Protein AF-A0A959AXG5-F1 (afdb_monomer_lite)

Structure (mmCIF, N/CA/C/O backbone):
data_AF-A0A959AXG5-F1
#
_entry.id   AF-A0A959AXG5-F1
#
loop_
_atom_site.group_PDB
_atom_site.id
_atom_site.type_symbol
_atom_site.label_atom_id
_atom_site.label_alt_id
_atom_site.label_comp_id
_atom_site.label_asym_id
_atom_site.label_entity_id
_atom_site.label_seq_id
_atom_site.pdbx_PDB_ins_code
_atom_site.Cartn_x
_atom_site.Cartn_y
_atom_site.Cartn_z
_atom_site.occupancy
_atom_site.B_iso_or_equiv
_atom_site.auth_seq_id
_atom_site.auth_comp_id
_atom_site.auth_asym_id
_atom_site.auth_atom_id
_atom_site.pdbx_PDB_model_num
ATOM 1 N N . MET A 1 1 ? -4.076 14.600 12.125 1.00 64.44 1 MET A N 1
ATOM 2 C CA . MET A 1 1 ? -2.975 13.887 11.450 1.00 64.44 1 MET A CA 1
ATOM 3 C C . MET A 1 1 ? -2.788 12.580 12.184 1.00 64.44 1 MET A C 1
ATOM 5 O O . MET A 1 1 ? -2.420 12.612 13.351 1.00 64.44 1 MET 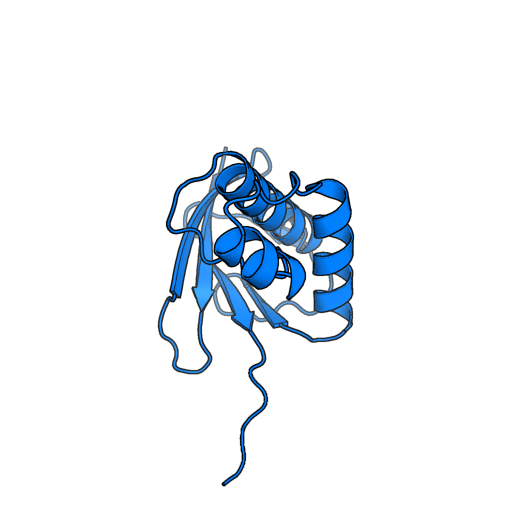A O 1
ATOM 9 N N . GLN A 1 2 ? -3.151 11.475 11.541 1.00 70.88 2 GLN A N 1
ATOM 10 C CA . GLN A 1 2 ? -2.972 10.124 12.061 1.00 70.88 2 GLN A CA 1
ATOM 11 C C . GLN A 1 2 ? -1.804 9.489 11.311 1.00 70.88 2 GLN A C 1
ATOM 13 O O . GLN A 1 2 ? -1.735 9.584 10.084 1.00 70.88 2 GLN A O 1
ATOM 18 N N . THR A 1 3 ? -0.898 8.841 12.032 1.00 77.62 3 THR A N 1
ATOM 19 C CA . THR A 1 3 ? 0.162 8.039 11.420 1.00 77.62 3 THR A CA 1
ATOM 20 C C . THR A 1 3 ? -0.322 6.601 11.344 1.00 77.62 3 THR A C 1
ATOM 22 O O . THR A 1 3 ? -0.729 6.039 12.354 1.00 77.62 3 THR A O 1
ATOM 25 N N . LEU A 1 4 ? -0.285 6.009 10.155 1.00 80.75 4 LEU A N 1
ATOM 26 C CA . LEU A 1 4 ? -0.549 4.585 9.945 1.00 80.75 4 LEU A CA 1
ATOM 27 C C . LEU A 1 4 ? 0.739 3.881 9.554 1.00 80.75 4 LEU A C 1
ATOM 29 O O . LEU A 1 4 ? 1.547 4.390 8.769 1.00 80.75 4 LEU A O 1
ATOM 33 N N . ILE A 1 5 ? 0.876 2.665 10.069 1.00 84.94 5 ILE A N 1
ATOM 34 C CA . ILE A 1 5 ? 1.967 1.773 9.714 1.00 84.94 5 ILE A CA 1
ATOM 35 C C . ILE A 1 5 ? 1.469 0.853 8.609 1.00 84.94 5 ILE A C 1
ATOM 37 O O . ILE A 1 5 ? 0.589 0.018 8.818 1.00 84.94 5 ILE A O 1
ATOM 41 N N . ILE A 1 6 ? 2.064 0.999 7.432 1.00 85.75 6 ILE A N 1
ATOM 42 C CA . ILE A 1 6 ? 1.886 0.076 6.323 1.00 85.75 6 ILE A CA 1
ATOM 43 C C . ILE A 1 6 ? 3.053 -0.899 6.306 1.00 85.75 6 ILE A C 1
ATOM 45 O O . ILE A 1 6 ? 4.209 -0.491 6.220 1.00 85.75 6 ILE A O 1
ATOM 49 N N . GLN A 1 7 ? 2.758 -2.189 6.352 1.00 86.12 7 GLN A N 1
ATOM 50 C CA . GLN A 1 7 ? 3.746 -3.250 6.274 1.00 86.12 7 GLN A CA 1
ATOM 51 C C . GLN A 1 7 ? 3.439 -4.203 5.123 1.00 86.12 7 GLN A C 1
ATOM 53 O O . GLN A 1 7 ? 2.289 -4.536 4.851 1.00 86.12 7 GLN A O 1
ATOM 58 N N . ASP A 1 8 ? 4.488 -4.654 4.453 1.00 82.81 8 ASP A N 1
ATOM 59 C CA . ASP A 1 8 ? 4.398 -5.669 3.415 1.00 82.81 8 ASP A CA 1
ATOM 60 C C . ASP A 1 8 ? 4.790 -7.005 4.046 1.00 82.81 8 ASP A C 1
ATOM 62 O O . ASP A 1 8 ? 5.905 -7.163 4.551 1.00 82.81 8 ASP A O 1
ATOM 66 N N . GLU A 1 9 ? 3.878 -7.969 4.031 1.00 81.00 9 GLU A N 1
ATOM 67 C CA . GLU A 1 9 ? 4.058 -9.275 4.653 1.00 81.00 9 GLU A CA 1
ATOM 68 C C . GLU A 1 9 ? 4.181 -10.379 3.602 1.00 81.00 9 GLU A C 1
ATOM 70 O O . GLU A 1 9 ? 3.505 -10.418 2.569 1.00 81.00 9 GLU A O 1
ATOM 75 N N . SER A 1 10 ? 5.075 -11.322 3.882 1.00 75.81 10 SER A N 1
ATOM 76 C CA . SER A 1 10 ? 5.119 -12.593 3.163 1.00 75.81 10 SER A CA 1
ATOM 77 C C . SER A 1 10 ? 4.123 -13.590 3.757 1.00 75.81 10 SER A C 1
ATOM 79 O O . SER A 1 10 ? 3.790 -13.521 4.936 1.00 75.81 10 SER A O 1
ATOM 81 N N . PHE A 1 11 ? 3.740 -14.605 2.978 1.00 72.38 11 PHE A N 1
ATOM 82 C CA . PHE A 1 11 ? 2.935 -15.734 3.471 1.00 72.38 11 PHE A CA 1
ATOM 83 C C . PHE A 1 11 ? 3.548 -16.463 4.680 1.00 72.38 11 PHE A C 1
ATOM 85 O O . PHE A 1 11 ? 2.827 -17.099 5.440 1.00 72.38 11 PHE A O 1
ATOM 92 N N . ALA A 1 12 ? 4.868 -16.373 4.869 1.00 72.38 12 ALA A N 1
ATOM 93 C CA . ALA A 1 12 ? 5.567 -16.937 6.022 1.00 72.38 12 ALA A CA 1
ATOM 94 C C . ALA A 1 12 ? 5.487 -16.047 7.283 1.00 72.38 12 ALA A C 1
ATOM 96 O O . ALA A 1 12 ? 6.158 -16.337 8.271 1.00 72.38 12 ALA A O 1
ATOM 97 N N . GLY A 1 13 ? 4.730 -14.942 7.247 1.00 69.25 13 GLY A N 1
ATOM 98 C CA . GLY A 1 13 ? 4.586 -13.992 8.356 1.00 69.25 13 GLY A CA 1
ATOM 99 C C . GLY A 1 13 ? 5.808 -13.096 8.579 1.00 69.25 13 GLY A C 1
ATOM 100 O O . GLY A 1 13 ? 5.904 -12.415 9.594 1.00 69.25 13 GLY A O 1
ATOM 101 N N . SER A 1 14 ? 6.777 -13.100 7.658 1.00 75.62 14 SER A N 1
ATOM 102 C CA . SER A 1 14 ? 7.928 -12.195 7.736 1.00 75.62 14 SER A CA 1
ATOM 103 C C . SER A 1 14 ? 7.570 -10.837 7.137 1.00 75.62 14 SER A C 1
ATOM 105 O O . SER A 1 14 ? 7.142 -10.787 5.978 1.00 75.62 14 SER A O 1
ATOM 107 N N . ILE A 1 15 ? 7.799 -9.766 7.902 1.00 79.12 15 ILE A N 1
ATOM 108 C CA . ILE A 1 15 ? 7.678 -8.375 7.448 1.00 79.12 15 ILE A CA 1
ATOM 109 C C . ILE A 1 15 ? 8.830 -8.088 6.483 1.00 79.12 15 ILE A C 1
ATOM 111 O O . ILE A 1 15 ? 10.005 -8.133 6.851 1.00 79.12 15 ILE A O 1
ATOM 115 N N . LEU A 1 16 ? 8.491 -7.832 5.225 1.00 73.75 16 LEU A N 1
ATOM 116 C CA . LEU A 1 16 ? 9.438 -7.541 4.153 1.00 73.75 16 LEU A CA 1
ATOM 117 C C . LEU A 1 16 ? 9.821 -6.064 4.130 1.00 73.75 16 LEU A C 1
ATOM 119 O O . LEU A 1 16 ? 10.965 -5.727 3.823 1.00 73.75 16 LEU A O 1
ATOM 123 N N . GLN A 1 17 ? 8.856 -5.197 4.421 1.00 75.56 17 GLN A N 1
ATOM 124 C CA . GLN A 1 17 ? 9.024 -3.755 4.395 1.00 75.56 17 GLN A CA 1
ATOM 125 C C . GLN A 1 17 ? 8.005 -3.095 5.322 1.00 75.56 17 GLN A C 1
ATOM 127 O O . GLN A 1 17 ? 6.901 -3.600 5.487 1.00 75.56 17 GLN A O 1
ATOM 132 N N . GLN A 1 18 ? 8.379 -1.953 5.895 1.00 81.62 18 GLN A N 1
ATOM 133 C CA . GLN A 1 18 ? 7.490 -1.104 6.677 1.00 81.62 18 GLN A CA 1
ATOM 134 C C . GLN A 1 18 ? 7.608 0.346 6.195 1.00 81.62 18 GLN A C 1
ATOM 136 O O . GLN A 1 18 ? 8.693 0.815 5.832 1.00 81.62 18 GLN A O 1
ATOM 141 N N . LEU A 1 19 ? 6.476 1.039 6.137 1.00 79.31 19 LEU A N 1
ATOM 142 C CA . LEU A 1 19 ? 6.337 2.434 5.761 1.00 79.31 19 LEU A CA 1
ATOM 143 C C . LEU A 1 19 ? 5.380 3.106 6.735 1.00 79.31 19 LEU A C 1
ATOM 145 O O . LEU A 1 19 ? 4.331 2.564 7.059 1.00 79.31 19 LEU A O 1
ATOM 149 N N . GLU A 1 20 ? 5.728 4.311 7.144 1.00 82.50 20 GLU A N 1
ATOM 150 C CA . GLU A 1 20 ? 4.839 5.176 7.905 1.00 82.50 20 GLU A CA 1
ATOM 151 C C . GLU A 1 20 ? 4.236 6.184 6.930 1.00 82.50 20 GLU A C 1
ATOM 153 O O . GLU A 1 20 ? 4.964 6.807 6.150 1.00 82.50 20 GLU A O 1
ATOM 158 N N . ILE A 1 21 ? 2.908 6.282 6.920 1.00 78.31 21 ILE A N 1
ATOM 159 C CA . ILE A 1 21 ? 2.175 7.254 6.111 1.00 78.31 21 ILE A CA 1
ATOM 160 C C . ILE A 1 21 ? 1.370 8.141 7.052 1.00 78.31 21 ILE A C 1
ATOM 162 O O . ILE A 1 21 ? 0.706 7.659 7.967 1.00 78.31 21 ILE A O 1
ATOM 166 N N . GLU A 1 22 ? 1.431 9.444 6.820 1.00 77.19 22 GLU A N 1
ATOM 167 C CA . GLU A 1 22 ? 0.594 10.412 7.515 1.00 77.19 22 GLU A CA 1
ATOM 168 C C . GLU A 1 22 ? -0.691 10.614 6.715 1.00 77.19 22 GLU A C 1
ATOM 170 O O . GLU A 1 22 ? -0.655 10.940 5.527 1.00 77.19 22 GLU A O 1
ATOM 175 N N . VAL A 1 23 ? -1.833 10.406 7.363 1.00 72.12 23 VAL A N 1
ATOM 176 C CA . VAL A 1 23 ? -3.153 10.649 6.781 1.00 72.12 23 VAL A CA 1
ATOM 177 C C . VAL A 1 23 ? -3.833 11.767 7.561 1.00 72.12 23 VAL A C 1
ATOM 179 O O . VAL A 1 23 ? -3.848 11.802 8.795 1.00 72.12 23 VAL A O 1
ATOM 182 N N . GLU A 1 24 ? -4.383 12.736 6.834 1.00 71.62 24 GLU A N 1
ATOM 183 C CA . GLU A 1 24 ? -5.020 13.910 7.438 1.00 71.62 24 GLU A CA 1
ATOM 184 C C . GLU A 1 24 ? -6.404 13.595 8.022 1.00 71.62 24 GLU A C 1
ATOM 186 O O . GLU A 1 24 ? -6.860 14.290 8.930 1.00 71.62 24 GLU A O 1
ATOM 191 N N . SER A 1 25 ? -7.035 12.520 7.547 1.00 74.19 25 SER A N 1
ATOM 192 C CA . SER A 1 25 ? -8.382 12.091 7.928 1.00 74.19 25 SER A CA 1
ATOM 193 C C . SER A 1 25 ? -8.371 10.968 8.969 1.00 74.19 25 SER A C 1
ATOM 195 O O . SER A 1 25 ? -7.523 10.081 8.943 1.00 74.19 25 SER A O 1
ATOM 197 N N . GLU A 1 26 ? -9.359 10.973 9.867 1.00 80.19 26 GLU A N 1
ATOM 198 C CA . GLU A 1 26 ? -9.596 9.894 10.845 1.00 80.19 26 GLU A CA 1
ATOM 199 C C . GLU A 1 26 ? -10.274 8.666 10.220 1.00 80.19 26 GLU A C 1
ATOM 201 O O . GLU A 1 26 ? -10.377 7.615 10.847 1.00 80.19 26 GLU A O 1
ATOM 206 N N . ARG A 1 27 ? -10.763 8.797 8.986 1.00 83.62 27 ARG A N 1
ATOM 207 C CA . ARG A 1 27 ? -11.343 7.717 8.192 1.00 83.62 27 ARG A CA 1
ATOM 208 C C . ARG A 1 27 ? -10.625 7.645 6.863 1.00 83.62 27 ARG A C 1
ATOM 210 O O . ARG A 1 27 ? -10.340 8.681 6.265 1.00 83.62 27 ARG A O 1
ATOM 217 N N . ALA A 1 28 ? -10.365 6.430 6.414 1.00 87.12 28 ALA A N 1
ATOM 218 C CA . ALA A 1 28 ? -9.861 6.177 5.079 1.00 87.12 28 ALA A CA 1
ATOM 219 C C . ALA A 1 28 ? -10.556 4.953 4.498 1.00 87.12 28 ALA A C 1
ATOM 221 O O . ALA A 1 28 ? -11.012 4.068 5.229 1.00 87.12 28 ALA A O 1
ATOM 222 N N . THR A 1 29 ? -10.633 4.921 3.173 1.00 91.94 29 THR A N 1
ATOM 223 C CA . THR A 1 29 ? -11.038 3.727 2.440 1.00 91.94 29 THR A CA 1
ATOM 224 C C . THR A 1 29 ? -9.826 2.863 2.118 1.00 91.94 29 THR A C 1
ATOM 226 O O . THR A 1 29 ? -8.676 3.318 2.109 1.00 91.94 29 THR A O 1
ATOM 229 N N . VAL A 1 30 ? -10.073 1.599 1.777 1.00 91.12 30 VAL A N 1
ATOM 230 C CA . VAL A 1 30 ? -9.023 0.709 1.261 1.00 91.12 30 VAL A CA 1
ATOM 231 C C . VAL A 1 30 ? -8.395 1.294 -0.008 1.00 91.12 30 VAL A C 1
ATOM 233 O O . VAL A 1 30 ? -7.179 1.211 -0.191 1.00 91.12 30 VAL A O 1
ATOM 236 N N . ARG A 1 31 ? -9.196 1.953 -0.858 1.00 92.00 31 ARG A N 1
ATOM 237 C CA . ARG A 1 31 ? -8.710 2.689 -2.034 1.00 92.00 31 ARG A CA 1
ATOM 238 C C . ARG A 1 31 ? -7.697 3.769 -1.655 1.00 92.00 31 ARG A C 1
ATOM 240 O O . ARG A 1 31 ? -6.655 3.855 -2.307 1.00 92.00 31 ARG A O 1
ATOM 247 N N . ASP A 1 32 ? -7.975 4.555 -0.618 1.00 89.69 32 ASP A N 1
ATOM 248 C CA . ASP A 1 32 ? -7.088 5.637 -0.176 1.00 89.69 32 ASP A CA 1
ATOM 249 C C . ASP A 1 32 ? -5.757 5.089 0.331 1.00 89.69 32 ASP A C 1
ATOM 251 O O . ASP A 1 32 ? -4.700 5.583 -0.059 1.00 89.69 32 ASP A O 1
ATOM 255 N N . ILE A 1 33 ? -5.788 4.013 1.126 1.00 88.88 33 ILE A N 1
ATOM 256 C CA . ILE A 1 33 ? -4.566 3.349 1.593 1.00 88.88 33 ILE A CA 1
ATOM 257 C C . ILE A 1 33 ? -3.748 2.822 0.415 1.00 88.88 33 ILE A C 1
ATOM 259 O O . ILE A 1 33 ? -2.545 3.080 0.350 1.00 88.88 33 ILE A O 1
ATOM 263 N N . ILE A 1 34 ? -4.364 2.059 -0.498 1.00 89.69 34 ILE A N 1
ATOM 264 C CA . ILE A 1 34 ? -3.654 1.481 -1.649 1.00 89.69 34 ILE A CA 1
ATOM 265 C C . ILE A 1 34 ? -3.006 2.603 -2.461 1.00 89.69 34 ILE A C 1
ATOM 267 O O . ILE A 1 34 ? -1.826 2.523 -2.802 1.00 89.69 34 ILE A O 1
ATOM 271 N N . THR A 1 35 ? -3.752 3.677 -2.715 1.00 89.81 35 THR A N 1
ATOM 272 C CA . THR A 1 35 ? -3.262 4.837 -3.462 1.00 89.81 35 THR A CA 1
ATOM 273 C C . THR A 1 35 ? -2.095 5.499 -2.732 1.00 89.81 35 THR A C 1
ATOM 275 O O . THR A 1 35 ? -1.019 5.637 -3.311 1.00 89.81 35 THR A O 1
ATOM 278 N N . ALA A 1 36 ? -2.238 5.819 -1.444 1.00 87.44 36 ALA A N 1
ATOM 279 C CA . ALA A 1 36 ? -1.171 6.422 -0.648 1.00 87.44 36 ALA A CA 1
ATOM 280 C C . ALA A 1 36 ? 0.096 5.549 -0.623 1.00 87.44 36 ALA A C 1
ATOM 282 O O . ALA A 1 36 ? 1.213 6.051 -0.784 1.00 87.44 36 ALA A O 1
ATOM 283 N N . ARG A 1 37 ? -0.064 4.224 -0.505 1.00 86.62 37 ARG A N 1
ATOM 284 C CA . ARG A 1 37 ? 1.048 3.267 -0.534 1.00 86.62 37 ARG A CA 1
ATOM 285 C C . ARG A 1 37 ? 1.774 3.254 -1.878 1.00 86.62 37 ARG A C 1
ATOM 287 O O . ARG A 1 37 ? 3.008 3.193 -1.887 1.00 86.62 37 ARG A O 1
ATOM 294 N N . VAL A 1 38 ? 1.038 3.310 -2.987 1.00 87.69 38 VAL A N 1
ATOM 295 C CA . VAL A 1 38 ? 1.607 3.365 -4.342 1.00 87.69 38 VAL A CA 1
ATOM 296 C C . VAL A 1 38 ? 2.337 4.682 -4.576 1.00 87.69 38 VAL A C 1
ATOM 298 O O . VAL A 1 38 ? 3.466 4.667 -5.056 1.00 87.69 38 VAL A O 1
ATOM 301 N N . TYR A 1 39 ? 1.753 5.813 -4.181 1.00 86.56 39 TYR A N 1
ATOM 302 C CA . TYR A 1 39 ? 2.407 7.118 -4.298 1.00 86.56 39 TYR A CA 1
ATOM 303 C C . TYR A 1 39 ? 3.703 7.175 -3.487 1.00 86.56 39 TYR A C 1
ATOM 305 O O . TYR A 1 39 ? 4.726 7.636 -3.993 1.00 86.56 39 TYR A O 1
ATOM 313 N N . ALA A 1 40 ? 3.698 6.643 -2.260 1.00 83.88 40 ALA A N 1
ATOM 314 C CA . ALA A 1 40 ? 4.907 6.529 -1.451 1.00 83.88 40 ALA A CA 1
ATOM 315 C C . ALA A 1 40 ? 5.966 5.635 -2.120 1.00 83.88 40 ALA A C 1
ATOM 317 O O . ALA A 1 40 ? 7.159 5.933 -2.058 1.00 83.88 40 ALA A O 1
ATOM 318 N N . GLU A 1 41 ? 5.553 4.554 -2.786 1.00 80.50 41 GLU A N 1
ATOM 319 C CA . GLU A 1 41 ? 6.471 3.683 -3.520 1.00 80.50 41 GLU A CA 1
ATOM 320 C C . GLU A 1 41 ? 7.089 4.368 -4.731 1.00 80.50 41 GLU A C 1
ATOM 322 O O . GLU A 1 41 ? 8.308 4.365 -4.885 1.00 80.50 41 GLU A O 1
ATOM 327 N N . VAL A 1 42 ? 6.248 4.971 -5.569 1.00 83.56 42 VAL A N 1
ATOM 328 C CA . VAL A 1 42 ? 6.656 5.649 -6.801 1.00 83.56 42 VAL A CA 1
ATOM 329 C C . VAL A 1 42 ? 7.520 6.851 -6.477 1.00 83.56 42 VAL A C 1
ATOM 331 O O . VAL A 1 42 ? 8.551 7.045 -7.113 1.00 83.56 42 VAL A O 1
ATOM 334 N N . GLY A 1 43 ? 7.186 7.588 -5.419 1.00 81.38 43 GLY A N 1
ATOM 335 C CA . GLY A 1 43 ? 8.036 8.643 -4.886 1.00 81.38 43 GLY A CA 1
ATOM 336 C C . GLY A 1 43 ? 9.424 8.126 -4.508 1.00 81.38 43 GLY A C 1
ATOM 337 O O . GLY A 1 43 ? 10.419 8.710 -4.932 1.00 81.38 43 GLY A O 1
ATOM 338 N N . LYS A 1 44 ? 9.516 7.020 -3.756 1.00 77.19 44 LYS A N 1
ATOM 339 C CA . LYS A 1 44 ? 10.809 6.427 -3.365 1.00 77.19 44 LYS A CA 1
ATOM 340 C C . LYS A 1 44 ? 11.586 5.863 -4.564 1.00 77.19 44 LYS A C 1
ATOM 342 O O . LYS A 1 44 ? 12.810 5.993 -4.607 1.00 77.19 44 LYS A O 1
ATOM 347 N N . TYR A 1 45 ? 10.889 5.273 -5.533 1.00 75.31 45 TYR A N 1
ATOM 348 C CA . TYR A 1 45 ? 11.471 4.725 -6.758 1.00 75.31 45 TYR A CA 1
ATOM 349 C C . TYR A 1 45 ? 12.012 5.829 -7.681 1.00 75.31 45 TYR A C 1
ATOM 351 O O . TYR A 1 45 ? 13.185 5.793 -8.050 1.00 75.31 45 TYR A O 1
ATOM 359 N N . ASN A 1 46 ? 11.214 6.860 -7.984 1.00 77.00 46 ASN A N 1
ATOM 360 C CA . ASN A 1 46 ? 11.630 7.986 -8.830 1.00 77.00 46 ASN A CA 1
ATOM 361 C C . ASN A 1 46 ? 12.769 8.794 -8.180 1.00 77.00 46 ASN A C 1
ATOM 363 O O . ASN A 1 46 ? 13.659 9.282 -8.876 1.00 77.00 46 ASN A O 1
ATOM 367 N N . GLN A 1 47 ? 12.811 8.866 -6.842 1.00 74.12 47 GLN A N 1
ATOM 368 C CA . GLN A 1 47 ? 13.928 9.452 -6.085 1.00 74.12 47 GLN A CA 1
ATOM 369 C C . GLN A 1 47 ? 15.205 8.588 -6.085 1.00 74.12 47 GLN A C 1
ATOM 371 O O . GLN A 1 47 ? 16.216 9.002 -5.518 1.00 74.12 47 GLN A O 1
ATOM 376 N N . LYS A 1 48 ? 15.198 7.416 -6.739 1.00 65.62 48 LYS A N 1
ATOM 377 C CA . LYS A 1 48 ? 16.343 6.497 -6.882 1.00 65.62 48 LYS A CA 1
ATOM 378 C C . LYS A 1 48 ? 16.981 6.112 -5.552 1.00 65.62 48 LYS A C 1
ATOM 380 O O . LYS A 1 48 ? 18.201 5.982 -5.447 1.00 65.62 48 LYS A O 1
ATOM 385 N N . VAL A 1 49 ? 16.161 5.914 -4.524 1.00 57.34 49 VAL A N 1
ATOM 386 C CA . VAL A 1 49 ? 16.645 5.313 -3.284 1.00 57.34 49 VAL A CA 1
ATOM 387 C C . VAL A 1 49 ? 16.946 3.844 -3.600 1.00 57.34 49 VAL A C 1
ATOM 389 O O . VAL A 1 49 ? 16.035 3.032 -3.730 1.00 57.34 49 VAL A O 1
ATOM 392 N N . ASP A 1 50 ? 18.236 3.539 -3.769 1.00 46.66 50 ASP A N 1
ATOM 393 C CA . ASP A 1 50 ? 18.897 2.357 -4.373 1.00 46.66 50 ASP A CA 1
ATOM 394 C C . ASP A 1 50 ? 18.464 0.956 -3.859 1.00 46.66 50 ASP A C 1
ATOM 396 O O . ASP A 1 50 ? 19.032 -0.066 -4.230 1.00 46.66 50 ASP A O 1
ATOM 400 N N . LYS A 1 51 ? 17.460 0.865 -2.978 1.00 49.59 51 LYS A N 1
ATOM 401 C CA . LYS A 1 51 ? 17.017 -0.377 -2.322 1.00 49.59 51 LYS A CA 1
ATOM 402 C C . LYS A 1 51 ? 15.502 -0.526 -2.172 1.00 49.59 51 LYS A C 1
ATOM 404 O O . LYS A 1 51 ? 15.054 -1.331 -1.354 1.00 49.59 51 LYS A O 1
ATOM 409 N N . VAL A 1 52 ? 14.688 0.225 -2.913 1.00 48.19 52 VAL A N 1
ATOM 410 C CA . VAL A 1 52 ? 13.232 0.032 -2.850 1.00 48.19 52 VAL A CA 1
ATOM 411 C C . VAL A 1 52 ? 12.888 -1.258 -3.585 1.00 48.19 52 VAL A C 1
ATOM 413 O O . VAL A 1 52 ? 13.040 -1.360 -4.800 1.00 48.19 52 VAL A O 1
ATOM 416 N N . ARG A 1 53 ? 12.429 -2.268 -2.841 1.00 52.97 53 ARG A N 1
ATOM 417 C CA . ARG A 1 53 ? 11.751 -3.427 -3.423 1.00 52.97 53 ARG A CA 1
ATOM 418 C C . ARG A 1 53 ? 10.383 -2.961 -3.923 1.00 52.97 53 ARG A C 1
ATOM 420 O O . ARG A 1 53 ? 9.387 -3.071 -3.226 1.00 52.97 53 ARG A O 1
ATOM 427 N N . SER A 1 54 ? 10.386 -2.398 -5.122 1.00 55.31 54 SER A N 1
ATOM 428 C CA . SER A 1 54 ? 9.219 -2.005 -5.901 1.00 55.31 54 SER A CA 1
ATOM 429 C C . SER A 1 54 ? 8.338 -3.223 -6.180 1.00 55.31 54 SER A C 1
ATOM 431 O O . SER A 1 54 ? 8.655 -4.049 -7.036 1.00 55.31 5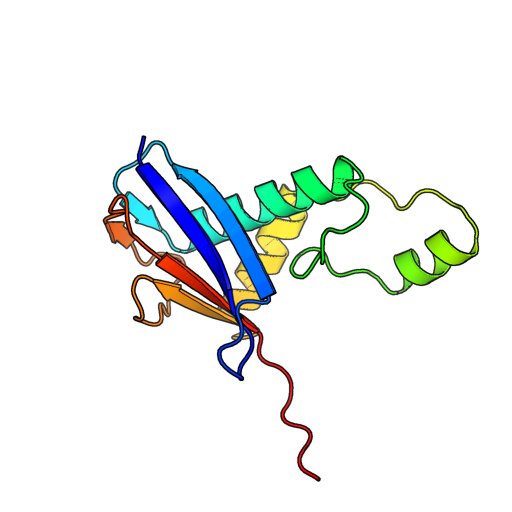4 SER A O 1
ATOM 433 N N . TRP A 1 55 ? 7.285 -3.403 -5.389 1.00 58.50 55 TRP A N 1
ATOM 434 C CA . TRP A 1 55 ? 6.406 -4.574 -5.444 1.00 58.50 55 TRP A CA 1
ATOM 435 C C . TRP A 1 55 ? 5.086 -4.261 -6.155 1.00 58.50 55 TRP A C 1
ATOM 437 O O . TRP A 1 55 ? 4.540 -5.158 -6.800 1.00 58.50 55 TRP A O 1
ATOM 447 N N . PHE A 1 56 ? 4.618 -3.010 -6.083 1.00 55.00 56 PHE A N 1
ATOM 448 C CA . PHE A 1 56 ? 3.519 -2.476 -6.886 1.00 55.00 56 PHE A CA 1
ATOM 449 C C . PHE A 1 56 ? 4.002 -1.896 -8.202 1.00 55.00 56 PHE A C 1
ATOM 451 O O . PHE A 1 56 ? 3.344 -2.068 -9.224 1.00 55.00 56 PHE A O 1
ATOM 458 N N . ILE A 1 57 ? 5.165 -1.250 -8.188 1.00 54.38 57 ILE A N 1
ATOM 459 C CA . ILE A 1 57 ? 5.823 -0.832 -9.419 1.00 54.38 57 ILE A CA 1
ATOM 460 C C . ILE A 1 57 ? 6.403 -2.098 -10.018 1.00 54.38 57 ILE A C 1
ATOM 462 O O . ILE A 1 57 ? 7.471 -2.557 -9.615 1.00 54.38 57 ILE A O 1
ATOM 466 N N . GLY A 1 58 ? 5.653 -2.721 -10.924 1.00 49.84 58 GLY A N 1
ATOM 467 C CA . GLY A 1 58 ? 6.131 -3.885 -11.645 1.00 49.84 58 GLY A CA 1
ATOM 468 C C . GLY A 1 58 ? 7.491 -3.547 -12.238 1.00 49.84 58 GLY A C 1
ATOM 469 O O . GLY A 1 58 ? 7.561 -2.747 -13.168 1.00 49.84 58 GLY A O 1
ATOM 470 N N . ILE A 1 59 ? 8.556 -4.137 -11.687 1.00 49.06 59 ILE A N 1
ATOM 471 C CA . ILE A 1 59 ? 9.888 -4.122 -12.286 1.00 49.06 59 ILE A CA 1
ATOM 472 C C . ILE A 1 59 ? 9.693 -4.792 -13.640 1.00 49.06 59 ILE A C 1
ATOM 474 O O . ILE A 1 59 ? 9.659 -6.020 -13.758 1.00 49.06 59 ILE A O 1
ATOM 478 N N . HIS A 1 60 ? 9.420 -3.981 -14.657 1.00 46.44 60 HIS A N 1
ATOM 479 C CA . HIS A 1 60 ? 9.138 -4.473 -15.988 1.00 46.44 60 HIS A CA 1
ATOM 480 C C . HIS A 1 60 ? 10.405 -5.231 -16.414 1.00 46.44 60 HIS A C 1
ATOM 482 O O . HIS A 1 60 ? 11.502 -4.763 -16.118 1.00 46.44 60 HIS A O 1
ATOM 488 N N . PRO A 1 61 ? 10.341 -6.370 -17.125 1.00 47.62 61 PRO A N 1
ATOM 489 C CA . PRO A 1 61 ? 11.532 -7.008 -17.707 1.00 47.62 61 PRO A CA 1
ATOM 490 C C . PRO A 1 61 ? 12.467 -6.022 -18.440 1.00 47.62 61 PRO A C 1
ATOM 492 O O . PRO A 1 61 ? 13.684 -6.191 -18.450 1.00 47.62 61 PRO A O 1
ATOM 495 N N . LYS A 1 62 ? 11.895 -4.926 -18.950 1.00 46.09 62 LYS A N 1
ATOM 496 C CA . LYS A 1 62 ? 12.585 -3.776 -19.534 1.00 46.09 62 LYS A CA 1
ATOM 497 C C . LYS A 1 62 ? 13.545 -3.067 -18.566 1.00 46.09 62 LYS A C 1
ATOM 499 O O . LYS A 1 62 ? 14.587 -2.609 -18.996 1.00 46.09 62 LYS A O 1
ATOM 504 N N . GLU A 1 63 ? 13.260 -3.025 -17.270 1.00 51.88 63 GLU A N 1
ATOM 505 C CA . GLU A 1 63 ? 14.134 -2.455 -16.237 1.00 51.88 63 GLU A CA 1
ATOM 506 C C . GLU A 1 63 ? 15.375 -3.318 -15.969 1.00 51.88 63 GLU A C 1
ATOM 508 O O . GLU A 1 63 ? 16.470 -2.782 -15.808 1.00 51.88 63 GLU A O 1
ATOM 513 N N . GLN A 1 64 ? 15.250 -4.652 -16.001 1.00 52.81 64 GLN A N 1
ATOM 514 C CA . GLN A 1 64 ? 16.424 -5.536 -15.923 1.00 52.81 64 GLN A CA 1
ATOM 515 C C . GLN A 1 64 ? 17.334 -5.373 -17.147 1.00 52.81 64 GLN A C 1
ATOM 517 O O . GLN A 1 64 ? 18.558 -5.439 -17.032 1.00 52.81 64 GLN A O 1
ATOM 522 N N . GLU A 1 65 ? 16.740 -5.136 -18.316 1.00 54.47 65 GLU A N 1
ATOM 523 C CA . GLU A 1 65 ? 17.468 -4.873 -19.556 1.00 54.47 65 GLU A CA 1
ATOM 524 C C . GLU A 1 65 ? 18.111 -3.471 -19.561 1.00 54.47 65 GLU A C 1
ATOM 526 O O . GLU A 1 65 ? 19.278 -3.319 -19.923 1.00 54.47 65 GLU A O 1
ATOM 531 N N . LEU A 1 66 ? 17.412 -2.446 -19.062 1.00 53.50 66 LEU A N 1
ATOM 532 C CA . LEU A 1 66 ? 17.927 -1.076 -18.948 1.00 53.50 66 LEU A CA 1
ATOM 533 C C . LEU A 1 66 ? 19.053 -0.959 -17.906 1.00 53.50 66 LEU A C 1
ATOM 535 O O . LEU A 1 66 ? 20.083 -0.353 -18.200 1.00 53.50 66 LEU A O 1
ATOM 539 N N . ASN A 1 67 ? 18.943 -1.641 -16.760 1.00 53.47 67 ASN A N 1
ATOM 540 C CA . ASN A 1 67 ? 20.032 -1.739 -15.779 1.00 53.47 67 ASN A CA 1
ATOM 541 C C . ASN A 1 67 ? 21.284 -2.412 -16.364 1.00 53.47 67 ASN A C 1
ATOM 543 O O . ASN A 1 67 ? 22.403 -1.990 -16.077 1.00 53.47 67 ASN A O 1
ATOM 547 N N . ARG A 1 68 ? 21.120 -3.423 -17.230 1.00 55.69 68 ARG A N 1
ATOM 548 C CA . ARG A 1 68 ? 22.244 -4.067 -17.937 1.00 55.69 68 ARG A CA 1
ATOM 549 C C . ARG A 1 68 ? 22.906 -3.159 -18.970 1.00 55.69 68 ARG A C 1
ATOM 551 O O . ARG A 1 68 ? 24.102 -3.292 -19.206 1.00 55.69 68 ARG A O 1
ATOM 558 N N . THR A 1 69 ? 22.147 -2.257 -19.585 1.00 59.31 69 THR A N 1
ATOM 559 C CA . THR A 1 69 ? 22.657 -1.312 -20.595 1.00 59.31 69 THR A CA 1
ATOM 560 C C . THR A 1 69 ? 23.132 0.018 -20.000 1.00 59.31 69 THR A C 1
ATOM 562 O O . THR A 1 69 ? 23.618 0.870 -20.742 1.00 59.31 69 THR A O 1
ATOM 565 N N . GLY A 1 70 ? 23.009 0.212 -18.680 1.00 57.72 70 GLY A N 1
ATOM 566 C CA . GLY A 1 70 ? 23.351 1.465 -17.997 1.00 57.72 70 GLY A CA 1
ATOM 567 C C . GLY A 1 70 ? 22.424 2.635 -18.349 1.00 57.72 70 GLY A C 1
ATOM 568 O O . GLY A 1 70 ? 22.741 3.789 -18.055 1.00 57.72 70 GLY A O 1
ATOM 569 N N . GLN A 1 71 ? 21.290 2.360 -18.996 1.00 57.84 71 GLN A N 1
ATOM 570 C CA . GLN A 1 71 ? 20.301 3.369 -19.350 1.00 57.84 71 GLN A CA 1
ATOM 571 C C . GLN A 1 71 ? 19.377 3.628 -18.165 1.00 57.84 71 GLN A C 1
ATOM 573 O O . GLN A 1 71 ? 18.999 2.717 -17.431 1.00 57.84 71 GLN A O 1
ATOM 578 N N . ARG A 1 72 ? 19.008 4.898 -17.973 1.00 57.62 72 ARG A N 1
ATOM 579 C CA . ARG A 1 72 ? 18.093 5.283 -16.897 1.00 57.62 72 ARG A CA 1
ATOM 580 C C . ARG A 1 72 ? 16.722 4.652 -17.166 1.00 57.62 72 ARG A C 1
ATOM 582 O O . ARG A 1 72 ? 16.179 4.900 -18.246 1.00 57.62 72 ARG A O 1
ATOM 589 N N . PRO A 1 73 ? 16.156 3.877 -16.224 1.00 62.59 73 PRO A N 1
ATOM 590 C CA . PRO A 1 73 ? 14.768 3.471 -16.344 1.00 62.59 73 PRO A CA 1
ATOM 591 C C . PRO A 1 73 ? 13.871 4.720 -16.371 1.00 62.59 73 PRO A C 1
ATOM 593 O O . PRO A 1 73 ? 14.221 5.737 -15.757 1.00 62.59 73 PRO A O 1
ATOM 596 N N . PRO A 1 74 ? 12.772 4.689 -17.144 1.00 68.12 74 PRO A N 1
ATOM 597 C CA . PRO A 1 74 ? 11.847 5.810 -17.229 1.00 68.12 74 PRO A CA 1
ATOM 598 C C . PRO A 1 74 ? 11.196 6.075 -15.868 1.00 68.12 74 PRO A C 1
ATOM 600 O O . PRO A 1 74 ? 10.994 5.151 -15.081 1.00 68.12 74 PRO A O 1
ATOM 603 N N . GLU A 1 75 ? 10.862 7.338 -15.607 1.00 72.06 75 GLU A N 1
ATOM 604 C CA . GLU A 1 75 ? 10.071 7.701 -14.431 1.00 72.06 75 GLU A CA 1
ATOM 605 C C . GLU A 1 75 ? 8.718 6.991 -14.474 1.00 72.06 75 GLU A C 1
ATOM 607 O O . GLU A 1 75 ? 8.103 6.836 -15.534 1.00 72.06 75 GLU A O 1
ATOM 612 N N . VAL A 1 76 ? 8.273 6.538 -13.307 1.00 79.06 76 VAL A N 1
ATOM 613 C CA . VAL A 1 76 ? 7.004 5.835 -13.161 1.00 79.06 76 VAL A CA 1
ATOM 614 C C . VAL A 1 76 ? 5.927 6.838 -12.777 1.00 79.06 76 VAL A C 1
ATOM 616 O O . VAL A 1 76 ? 6.113 7.650 -11.870 1.00 79.06 76 VAL A O 1
ATOM 619 N N . ASP A 1 77 ? 4.791 6.762 -13.465 1.00 83.50 77 ASP A N 1
ATOM 620 C CA . ASP A 1 77 ? 3.609 7.563 -13.170 1.00 83.50 77 ASP A CA 1
ATOM 621 C C . ASP A 1 77 ? 2.831 6.955 -11.989 1.00 83.50 77 ASP A C 1
ATOM 623 O O . ASP A 1 77 ? 2.361 5.814 -12.052 1.00 83.50 77 ASP A O 1
ATOM 627 N N . ALA A 1 78 ? 2.716 7.712 -10.894 1.00 85.44 78 ALA A N 1
ATOM 628 C CA . ALA A 1 78 ? 2.062 7.255 -9.668 1.00 85.44 78 ALA A CA 1
ATOM 629 C C . ALA A 1 78 ? 0.555 7.042 -9.836 1.00 85.44 78 ALA A C 1
ATOM 631 O O . ALA A 1 78 ? 0.005 6.086 -9.285 1.00 85.44 78 ALA A O 1
ATOM 632 N N . GLU A 1 79 ? -0.100 7.892 -10.623 1.00 87.69 79 GLU A N 1
ATOM 633 C CA . GLU A 1 79 ? -1.525 7.783 -10.904 1.00 87.69 79 GLU A CA 1
ATOM 634 C C . GLU A 1 79 ? -1.791 6.504 -11.704 1.00 87.69 79 GLU A C 1
ATOM 636 O O . GLU A 1 79 ? -2.621 5.683 -11.310 1.00 87.69 79 GLU A O 1
ATOM 641 N N . GLN A 1 80 ? -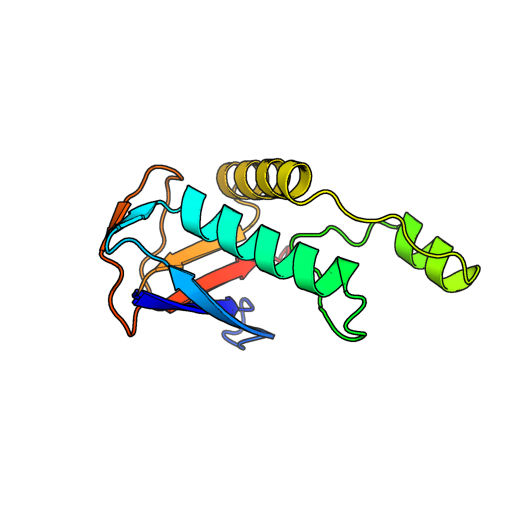1.012 6.248 -12.756 1.00 86.75 80 GLN A N 1
ATOM 642 C CA . GLN A 1 80 ? -1.135 5.022 -13.539 1.00 86.75 80 GLN A CA 1
ATOM 643 C C . GLN A 1 80 ? -0.898 3.765 -12.686 1.00 86.75 80 GLN A C 1
ATOM 645 O O . GLN A 1 80 ? -1.655 2.795 -12.794 1.00 86.75 80 GLN A O 1
ATOM 650 N N . GLN A 1 81 ? 0.124 3.762 -11.823 1.00 86.00 81 GLN A N 1
ATOM 651 C CA . GLN A 1 81 ? 0.373 2.626 -10.928 1.00 86.00 81 GLN A CA 1
ATOM 652 C C . GLN A 1 81 ? -0.746 2.435 -9.904 1.00 86.00 81 GLN A C 1
ATOM 654 O O . GLN A 1 81 ? -1.055 1.294 -9.559 1.00 86.00 81 GLN A O 1
ATOM 659 N N . SER A 1 82 ? -1.391 3.514 -9.450 1.00 88.38 82 SER A N 1
ATOM 660 C CA . SER A 1 82 ? -2.519 3.409 -8.523 1.00 88.38 82 SER A CA 1
ATOM 661 C C . SER A 1 82 ? -3.674 2.632 -9.157 1.00 88.38 82 SER A C 1
ATOM 663 O O . SER A 1 82 ? -4.166 1.677 -8.560 1.00 88.38 82 SER A O 1
ATOM 665 N N . TYR A 1 83 ? -4.022 2.919 -10.416 1.00 90.06 83 TYR A N 1
ATOM 666 C CA . TYR A 1 83 ? -5.054 2.172 -11.138 1.00 90.06 83 TYR A CA 1
ATOM 667 C C . TYR A 1 83 ? -4.703 0.688 -11.290 1.00 90.06 83 TYR A C 1
ATOM 669 O O . TYR A 1 83 ? -5.573 -0.171 -11.134 1.00 90.06 83 TYR A O 1
ATOM 677 N N . ILE A 1 84 ? -3.433 0.375 -11.562 1.00 88.62 84 ILE A N 1
ATOM 678 C CA . ILE A 1 84 ? -2.947 -1.007 -11.667 1.00 88.62 84 ILE A CA 1
ATOM 679 C C . ILE A 1 84 ? -3.069 -1.727 -10.318 1.00 88.62 84 ILE A C 1
ATOM 681 O O . ILE A 1 84 ? -3.572 -2.849 -10.268 1.00 88.62 84 ILE A O 1
ATOM 685 N N . ALA A 1 85 ? -2.660 -1.087 -9.222 1.00 88.38 85 ALA A N 1
ATOM 686 C CA . ALA A 1 85 ? -2.746 -1.661 -7.883 1.00 88.38 85 ALA A CA 1
ATOM 687 C C . ALA A 1 85 ? -4.200 -1.885 -7.439 1.00 88.38 85 ALA A C 1
ATOM 689 O O . ALA A 1 85 ? -4.525 -2.946 -6.905 1.00 88.38 85 ALA A O 1
ATOM 690 N N . LEU A 1 86 ? -5.090 -0.928 -7.716 1.00 90.81 86 LEU A N 1
ATOM 691 C CA . LEU A 1 86 ? -6.521 -1.045 -7.424 1.00 90.81 86 LEU A CA 1
ATOM 692 C C . LEU A 1 86 ? -7.163 -2.198 -8.208 1.00 90.81 86 LEU A C 1
ATOM 694 O O . LEU A 1 86 ? -7.909 -2.988 -7.633 1.00 90.81 86 LEU A O 1
ATOM 698 N 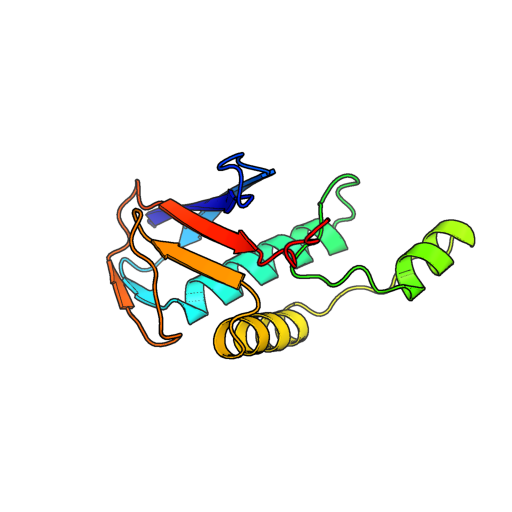N . ARG A 1 87 ? -6.833 -2.346 -9.498 1.00 90.12 87 ARG A N 1
ATOM 699 C CA . ARG A 1 87 ? -7.255 -3.500 -10.312 1.00 90.12 87 ARG A CA 1
ATOM 700 C C . ARG A 1 87 ? -6.736 -4.814 -9.735 1.00 90.12 87 ARG A C 1
ATOM 702 O O . ARG A 1 87 ? -7.507 -5.750 -9.563 1.00 90.12 87 ARG A O 1
ATOM 709 N N . ALA A 1 88 ? -5.454 -4.872 -9.387 1.00 88.56 88 ALA A N 1
ATOM 710 C CA . ALA A 1 88 ? -4.830 -6.066 -8.828 1.00 88.56 88 ALA A CA 1
ATOM 711 C C . ALA A 1 88 ? -5.457 -6.489 -7.485 1.00 88.56 88 ALA A C 1
ATOM 713 O O . ALA A 1 88 ? -5.563 -7.686 -7.219 1.00 88.56 88 ALA A O 1
ATOM 714 N N . PHE A 1 89 ? -5.917 -5.539 -6.665 1.00 89.88 89 PHE A N 1
ATOM 715 C CA . PHE A 1 89 ? -6.698 -5.840 -5.463 1.00 89.88 89 PHE A CA 1
ATOM 716 C C . PHE A 1 89 ? -8.031 -6.516 -5.814 1.00 89.88 89 PHE A C 1
ATOM 718 O O . PHE A 1 89 ? -8.343 -7.579 -5.283 1.00 89.88 89 PHE A O 1
ATOM 725 N N . GLN A 1 90 ? -8.784 -5.939 -6.759 1.00 90.12 90 GLN A N 1
ATOM 726 C CA . GLN A 1 90 ? -10.070 -6.489 -7.211 1.00 90.12 90 GLN A CA 1
ATOM 727 C C . GLN A 1 90 ? -9.934 -7.870 -7.867 1.00 90.12 90 GLN A C 1
ATOM 729 O O . GLN A 1 90 ? -10.837 -8.691 -7.766 1.00 90.12 90 GLN A O 1
ATOM 734 N N . GLU A 1 91 ? -8.804 -8.138 -8.521 1.00 89.50 91 GLU A N 1
ATOM 735 C CA . GLU A 1 91 ? -8.471 -9.435 -9.123 1.00 89.50 91 GLU A CA 1
ATOM 736 C C . GLU A 1 91 ? -7.858 -10.430 -8.123 1.00 89.50 91 GLU A C 1
ATOM 738 O O . GLU A 1 91 ? -7.309 -11.456 -8.533 1.00 89.50 91 GLU A O 1
ATOM 743 N N . ASN A 1 92 ? -7.898 -10.123 -6.820 1.00 87.00 92 ASN A N 1
ATOM 744 C CA . ASN A 1 92 ? -7.324 -10.938 -5.751 1.00 87.00 92 ASN A CA 1
ATOM 745 C C . ASN A 1 92 ? -5.875 -11.353 -6.058 1.00 87.00 92 ASN A C 1
ATOM 747 O O . ASN A 1 92 ? -5.518 -12.524 -5.971 1.00 87.00 92 ASN A O 1
ATOM 751 N N . ARG A 1 93 ? -5.024 -10.405 -6.468 1.00 85.62 93 ARG A N 1
ATOM 752 C CA . ARG A 1 93 ? -3.579 -10.633 -6.685 1.00 85.62 93 ARG A CA 1
ATOM 753 C C . ARG A 1 93 ? -2.766 -10.479 -5.397 1.00 85.62 93 ARG A C 1
ATOM 755 O O . ARG A 1 93 ? -1.643 -10.976 -5.304 1.00 85.62 93 ARG A O 1
ATOM 762 N N . PHE A 1 94 ? -3.331 -9.793 -4.414 1.00 87.31 94 PHE A N 1
ATOM 763 C CA . PHE A 1 94 ? -2.822 -9.639 -3.058 1.00 87.31 94 PHE A CA 1
ATOM 764 C C . PHE A 1 94 ? -4.000 -9.395 -2.110 1.00 87.31 94 PHE A C 1
ATOM 766 O O . PHE A 1 94 ? -5.095 -9.046 -2.553 1.00 87.31 94 PHE A O 1
ATOM 773 N N . PHE A 1 95 ? -3.761 -9.569 -0.816 1.00 89.88 95 PHE A N 1
ATOM 774 C CA . PHE A 1 95 ? -4.715 -9.265 0.241 1.00 89.88 95 PHE A CA 1
ATOM 775 C C . PHE A 1 95 ? -4.252 -8.062 1.049 1.00 89.88 95 PHE A C 1
ATOM 777 O O . PHE A 1 95 ? -3.054 -7.802 1.167 1.00 89.88 95 PHE A O 1
ATOM 784 N N . VAL A 1 96 ? -5.217 -7.344 1.611 1.00 90.38 96 VAL A N 1
ATOM 785 C CA . VAL A 1 96 ? -4.973 -6.246 2.542 1.00 90.38 96 VAL A CA 1
ATOM 786 C C . VAL A 1 96 ? -5.635 -6.607 3.860 1.00 90.38 96 VAL A C 1
ATOM 788 O O . VAL A 1 96 ? -6.771 -7.082 3.884 1.00 90.38 96 VAL A O 1
ATOM 791 N N . PHE A 1 97 ? -4.915 -6.389 4.950 1.00 90.75 97 PHE A N 1
ATOM 792 C CA . PHE A 1 97 ? -5.400 -6.567 6.308 1.00 90.75 97 PHE A CA 1
ATOM 793 C C . PHE A 1 97 ? -5.309 -5.236 7.036 1.00 90.75 97 PHE A C 1
ATOM 795 O O . PHE A 1 97 ? -4.261 -4.600 7.002 1.00 90.75 97 PHE A O 1
ATOM 802 N N . VAL A 1 98 ? -6.376 -4.835 7.713 1.00 89.75 98 VAL A N 1
ATOM 803 C CA . VAL A 1 98 ? -6.390 -3.693 8.631 1.00 89.75 98 VAL A CA 1
ATOM 804 C C . VAL A 1 98 ? -6.630 -4.250 10.025 1.00 89.75 98 VAL A C 1
ATOM 806 O O . VAL A 1 98 ? -7.632 -4.927 10.246 1.00 89.75 98 VAL A O 1
ATOM 809 N N . ASP A 1 99 ? -5.683 -4.042 10.938 1.00 88.38 99 ASP A N 1
ATOM 810 C CA . ASP A 1 99 ? -5.727 -4.556 12.314 1.00 88.38 99 ASP A CA 1
ATOM 811 C C . ASP A 1 99 ? -6.053 -6.057 12.374 1.00 88.38 99 ASP A C 1
ATOM 813 O O . ASP A 1 99 ? -6.947 -6.517 13.084 1.00 88.38 99 ASP A O 1
ATOM 817 N N . ASN A 1 100 ? -5.315 -6.842 11.579 1.00 85.69 100 ASN A N 1
ATOM 818 C CA . ASN A 1 100 ? -5.474 -8.295 11.453 1.00 85.69 100 ASN A CA 1
ATOM 819 C C . ASN A 1 100 ? -6.805 -8.767 10.832 1.00 85.69 100 ASN A C 1
ATOM 821 O O . ASN A 1 100 ? -7.044 -9.975 10.760 1.00 85.69 100 ASN A O 1
ATOM 825 N N . ARG A 1 101 ? -7.654 -7.855 10.342 1.00 90.12 101 ARG A N 1
ATOM 826 C CA . ARG A 1 101 ? -8.883 -8.179 9.612 1.00 90.12 101 ARG A CA 1
ATOM 827 C C . ARG A 1 101 ? -8.684 -7.973 8.117 1.00 90.12 101 ARG A C 1
ATOM 829 O O . ARG A 1 101 ? -8.341 -6.876 7.684 1.00 90.12 101 ARG A O 1
ATOM 836 N N . GLN A 1 102 ? -8.924 -9.016 7.328 1.00 90.50 102 GLN A N 1
ATOM 837 C CA . GLN A 1 102 ? -8.906 -8.898 5.873 1.00 90.50 102 GLN A CA 1
ATOM 838 C C . GLN A 1 102 ? -10.028 -7.960 5.413 1.00 90.50 102 GLN A C 1
ATOM 840 O O . GLN A 1 102 ? -11.167 -8.093 5.865 1.00 90.50 102 GLN A O 1
ATOM 845 N N . VAL A 1 103 ? -9.696 -7.035 4.516 1.00 92.69 103 VAL A N 1
ATOM 846 C CA . VAL A 1 103 ? -10.674 -6.197 3.813 1.00 92.69 103 VAL A CA 1
ATOM 847 C C . VAL A 1 103 ? -10.966 -6.785 2.438 1.00 92.69 103 VAL A C 1
ATOM 849 O O . VAL A 1 103 ? -10.084 -7.367 1.800 1.00 92.69 103 VAL A O 1
ATOM 852 N N . GLU A 1 104 ? -12.205 -6.640 1.980 1.00 90.56 104 GLU A N 1
ATOM 853 C CA . GLU A 1 104 ? -12.680 -7.301 0.754 1.00 90.56 104 GLU A CA 1
ATOM 854 C C . GLU A 1 104 ? -13.149 -6.310 -0.315 1.00 90.56 104 GLU A C 1
ATOM 856 O O . GLU A 1 104 ? -13.269 -6.675 -1.485 1.00 90.56 104 GLU A O 1
ATOM 861 N N . SER A 1 105 ? -13.375 -5.045 0.055 1.00 93.56 105 SER A N 1
ATOM 862 C CA . SER A 1 105 ? -13.837 -4.005 -0.865 1.00 93.56 105 SER A CA 1
ATOM 863 C C . SER A 1 105 ? -12.945 -2.769 -0.841 1.00 93.56 105 SER A C 1
ATOM 865 O O . SER A 1 105 ? -12.435 -2.363 0.198 1.00 93.56 105 SER A O 1
ATOM 867 N N . LEU A 1 106 ? -12.798 -2.129 -2.005 1.00 92.44 106 LEU A N 1
ATOM 868 C CA . LEU A 1 106 ? -12.087 -0.854 -2.139 1.00 92.44 106 LEU A CA 1
ATOM 869 C C . LEU A 1 106 ? -12.798 0.297 -1.421 1.00 92.44 106 LEU A C 1
ATOM 871 O O . LEU A 1 106 ? -12.139 1.235 -0.981 1.00 92.44 106 LEU A O 1
ATOM 875 N N . ASP A 1 107 ? -14.125 0.221 -1.335 1.00 93.44 107 ASP A N 1
ATOM 876 C CA . ASP A 1 107 ? -14.983 1.243 -0.727 1.00 93.44 107 ASP A CA 1
ATOM 877 C C . ASP A 1 107 ? -15.232 0.973 0.766 1.00 93.44 107 ASP A C 1
ATOM 879 O O . ASP A 1 107 ? -16.018 1.663 1.407 1.00 93.44 107 ASP A O 1
ATOM 883 N N . GLU A 1 108 ? -14.582 -0.047 1.329 1.00 92.38 108 GLU A N 1
ATOM 884 C CA . GLU A 1 108 ? -14.656 -0.336 2.753 1.00 92.38 108 GLU A CA 1
ATOM 885 C C . GLU A 1 108 ? -13.917 0.748 3.547 1.00 92.38 108 GLU A C 1
ATOM 887 O O . GLU A 1 108 ? -12.719 0.970 3.355 1.00 92.38 108 GLU A O 1
ATOM 892 N N . GLU A 1 109 ? -14.649 1.437 4.422 1.00 90.00 109 GLU A N 1
ATOM 893 C CA . GLU A 1 109 ? -14.126 2.477 5.305 1.00 90.00 109 GLU A CA 1
ATOM 894 C C . GLU A 1 109 ? -13.735 1.899 6.667 1.00 90.00 109 GLU A C 1
ATOM 896 O O . GLU A 1 109 ? -14.439 1.066 7.243 1.00 90.00 109 GLU A O 1
ATOM 901 N N . PHE A 1 110 ? -12.644 2.403 7.233 1.00 85.44 110 PHE A N 1
ATOM 902 C CA . PHE A 1 110 ? -12.226 2.093 8.599 1.00 85.44 110 PHE A CA 1
ATOM 903 C C . PHE A 1 110 ? -11.761 3.361 9.310 1.00 85.44 110 PHE A C 1
ATOM 905 O O . PHE A 1 110 ? -11.299 4.331 8.701 1.00 85.44 110 PHE A O 1
ATOM 912 N N . LEU A 1 111 ? -11.919 3.346 10.632 1.00 85.19 111 LEU A N 1
ATOM 913 C CA . LEU A 1 111 ? -11.403 4.390 11.499 1.00 85.19 111 LEU A CA 1
ATOM 914 C C . LEU A 1 111 ? -9.900 4.163 11.681 1.00 85.19 111 LEU A C 1
ATOM 916 O O . LEU A 1 111 ? -9.492 3.113 12.171 1.00 85.19 111 LEU A O 1
ATOM 920 N N . LEU A 1 112 ? -9.098 5.145 11.289 1.00 80.50 112 LEU A N 1
ATOM 921 C CA . LEU A 1 112 ? -7.654 5.137 11.464 1.00 80.50 112 LEU A CA 1
ATOM 922 C C . LEU A 1 112 ? -7.321 5.509 12.907 1.00 80.50 112 LEU A C 1
ATOM 924 O O . LEU A 1 112 ? -7.544 6.647 13.329 1.00 80.50 112 LEU A O 1
ATOM 928 N N . GLN A 1 113 ? -6.782 4.555 13.657 1.00 81.75 113 GLN A N 1
ATOM 929 C CA . GLN A 1 113 ? -6.184 4.784 14.968 1.00 81.75 113 GLN A CA 1
ATOM 930 C C . GLN A 1 113 ? -4.667 5.000 14.816 1.00 81.75 113 GLN A C 1
ATOM 932 O O . GLN A 1 113 ? -4.087 4.569 13.818 1.00 81.75 113 GLN A O 1
ATOM 937 N N . PRO A 1 114 ? -3.998 5.668 15.775 1.00 73.44 114 PRO A N 1
ATOM 938 C CA . PRO A 1 114 ? -2.554 5.934 15.706 1.00 73.44 114 PRO A CA 1
ATOM 939 C C . PRO A 1 114 ? -1.681 4.672 15.631 1.00 73.44 114 PRO A C 1
ATOM 941 O O . PRO A 1 114 ? -0.517 4.736 15.249 1.00 73.44 114 PRO A O 1
ATOM 944 N N . ASP A 1 115 ? -2.222 3.530 16.044 1.00 79.25 115 ASP A N 1
ATOM 945 C CA . ASP A 1 115 ? -1.587 2.218 16.032 1.00 79.25 115 ASP A CA 1
ATOM 946 C C . ASP A 1 115 ? -2.169 1.281 14.965 1.00 79.25 115 ASP A C 1
ATOM 948 O O . ASP A 1 115 ? -1.787 0.109 14.927 1.00 79.25 115 ASP A O 1
ATOM 952 N N . THR A 1 116 ? -3.044 1.786 14.081 1.00 85.00 116 THR A N 1
ATOM 953 C CA . THR A 1 116 ? -3.634 0.984 13.007 1.00 85.00 116 THR A CA 1
ATOM 954 C C . THR A 1 116 ? -2.541 0.422 12.107 1.00 85.00 116 THR A C 1
ATOM 956 O O . THR A 1 116 ? -1.722 1.153 11.532 1.00 85.00 116 THR A O 1
ATOM 959 N N . LYS A 1 117 ? -2.557 -0.904 11.959 1.00 87.75 117 LYS A N 1
ATOM 960 C CA . LYS A 1 117 ? -1.618 -1.643 11.116 1.00 87.75 117 LYS A CA 1
ATOM 961 C C . LYS A 1 117 ? -2.300 -2.102 9.851 1.00 87.75 117 LYS A C 1
ATOM 963 O O . LYS A 1 117 ? -3.275 -2.851 9.884 1.00 87.75 117 LYS A O 1
ATOM 968 N N . VAL A 1 118 ? -1.721 -1.707 8.728 1.00 89.69 118 VAL A N 1
ATOM 969 C CA . VAL A 1 118 ? -2.167 -2.120 7.407 1.00 89.69 118 VAL A CA 1
ATOM 970 C C . VAL A 1 118 ? -1.135 -3.075 6.835 1.00 89.69 118 VAL A C 1
ATOM 972 O O . VAL A 1 118 ? 0.006 -2.688 6.606 1.00 89.69 118 VAL A O 1
ATOM 975 N N . SER A 1 119 ? -1.531 -4.317 6.590 1.00 89.19 119 SER A N 1
ATOM 976 C CA . SER A 1 119 ? -0.635 -5.358 6.091 1.00 89.19 119 SER A CA 1
ATOM 977 C C . SER A 1 119 ? -1.021 -5.754 4.679 1.00 89.19 119 SER A C 1
ATOM 979 O O . SER A 1 119 ? -2.170 -6.108 4.420 1.00 89.19 119 SER A O 1
ATOM 981 N N . PHE A 1 120 ? -0.062 -5.709 3.765 1.00 89.00 120 PHE A N 1
ATOM 982 C CA . PHE A 1 120 ? -0.242 -6.143 2.392 1.00 89.00 120 PHE A CA 1
ATOM 983 C C . PHE A 1 120 ? 0.417 -7.497 2.181 1.00 89.00 120 PHE A C 1
ATOM 985 O O . PHE A 1 120 ? 1.624 -7.645 2.358 1.00 89.00 120 PHE A O 1
ATOM 992 N N . LEU A 1 121 ? -0.372 -8.487 1.773 1.00 85.9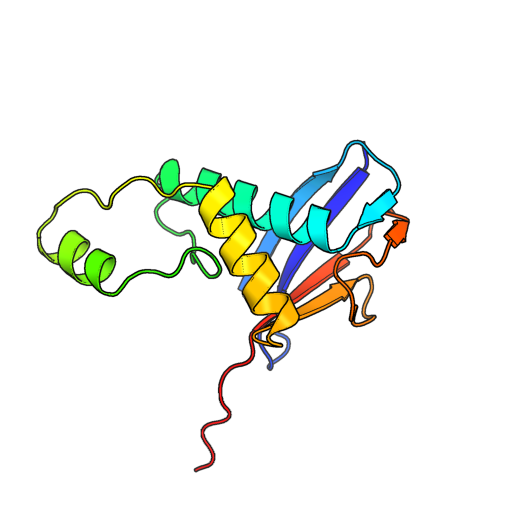4 121 LEU A N 1
ATOM 993 C CA . LEU A 1 121 ? 0.075 -9.866 1.644 1.00 85.94 121 LEU A CA 1
ATOM 994 C C . LEU A 1 121 ? -0.016 -10.329 0.192 1.00 85.94 121 LEU A C 1
ATOM 996 O O . LEU A 1 121 ? -1.095 -10.446 -0.390 1.00 85.94 121 LEU A O 1
ATOM 1000 N N . LYS A 1 122 ? 1.141 -10.606 -0.411 1.00 77.00 122 LYS A N 1
ATOM 1001 C CA . LYS A 1 122 ? 1.228 -11.022 -1.81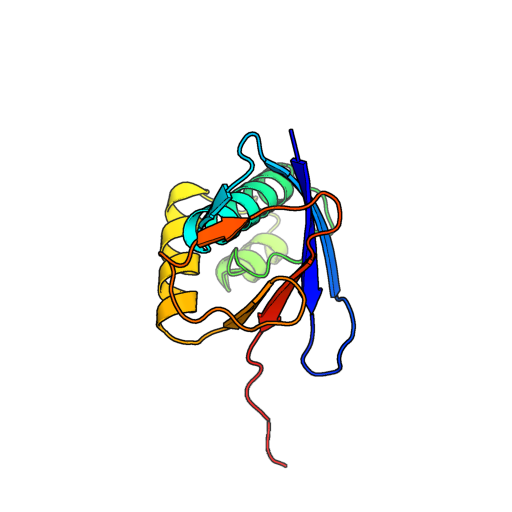4 1.00 77.00 122 LYS A CA 1
ATOM 1002 C C . LYS A 1 122 ? 0.880 -12.495 -1.981 1.00 77.00 122 LYS A C 1
ATOM 1004 O O . LYS A 1 122 ? 1.480 -13.347 -1.332 1.00 77.00 122 LYS A O 1
ATOM 1009 N N . LEU A 1 123 ? 0.032 -12.808 -2.959 1.00 72.44 123 LEU A N 1
ATOM 1010 C CA . LEU A 1 123 ? -0.188 -14.183 -3.398 1.00 72.44 123 LEU A CA 1
ATOM 1011 C C . LEU A 1 123 ? 0.996 -14.655 -4.237 1.00 72.44 123 LEU A C 1
ATOM 1013 O O . LEU A 1 123 ? 1.131 -14.341 -5.420 1.00 72.44 123 LEU A O 1
ATOM 1017 N N . THR A 1 124 ? 1.897 -15.398 -3.602 1.00 62.81 124 THR A N 1
ATOM 1018 C CA . THR A 1 124 ? 2.872 -16.212 -4.324 1.00 62.81 124 THR A CA 1
ATOM 1019 C C . THR A 1 124 ? 2.179 -17.498 -4.763 1.00 62.81 124 THR A C 1
ATOM 1021 O O . THR A 1 124 ? 1.584 -18.155 -3.906 1.00 62.81 124 THR A O 1
ATOM 1024 N N . PRO A 1 125 ? 2.234 -17.883 -6.052 1.00 56.16 125 PRO A N 1
ATOM 1025 C CA . PRO A 1 125 ? 1.738 -19.189 -6.456 1.00 56.16 125 PRO A CA 1
ATOM 1026 C C . PRO A 1 125 ? 2.462 -20.248 -5.626 1.00 56.16 125 PRO A C 1
ATOM 1028 O O . PRO A 1 125 ? 3.694 -20.269 -5.577 1.00 56.16 125 PRO A O 1
ATOM 1031 N N . LEU A 1 126 ? 1.692 -21.086 -4.934 1.00 54.22 126 LEU A N 1
ATOM 1032 C CA . LEU A 1 126 ? 2.232 -22.249 -4.251 1.00 54.22 126 LEU A CA 1
ATOM 1033 C C . LEU A 1 126 ? 2.804 -23.158 -5.339 1.00 54.22 126 LEU A C 1
ATOM 1035 O O . LEU A 1 126 ? 2.056 -23.781 -6.091 1.00 54.22 126 LEU A O 1
ATOM 1039 N N . VAL A 1 127 ? 4.130 -23.188 -5.463 1.00 48.72 127 VAL A N 1
ATOM 1040 C CA . VAL A 1 127 ? 4.806 -24.248 -6.206 1.00 48.72 127 VAL A CA 1
ATOM 1041 C C . VAL A 1 127 ? 4.586 -25.536 -5.414 1.00 48.72 127 VAL A C 1
ATOM 1043 O O . VAL A 1 127 ? 5.276 -25.815 -4.439 1.00 48.72 127 VAL A O 1
ATOM 1046 N N . GLY A 1 128 ? 3.528 -26.266 -5.767 1.00 49.03 128 GLY A N 1
ATOM 1047 C CA . GLY A 1 128 ? 3.371 -27.658 -5.362 1.00 49.03 128 GLY A CA 1
ATOM 1048 C C . GLY A 1 128 ? 4.523 -28.455 -5.968 1.00 49.03 128 GLY A C 1
ATOM 1049 O O . GLY A 1 128 ? 4.804 -28.291 -7.156 1.00 49.03 128 GLY A O 1
ATOM 1050 N N . GLY A 1 129 ? 5.230 -29.208 -5.124 1.00 42.94 129 GLY A N 1
ATOM 1051 C CA . GLY A 1 129 ? 6.356 -30.058 -5.522 1.00 42.94 129 GLY A CA 1
ATOM 1052 C C . GLY A 1 129 ? 5.972 -31.196 -6.455 1.00 42.94 129 GLY A C 1
ATOM 1053 O O . GLY A 1 129 ? 4.771 -31.544 -6.515 1.00 42.94 129 GLY A O 1
#

Sequence (129 aa):
MQTLIIQDESFAGSILQQLEIEVESERATVRDIITARVYAEVGKYNQKVDKVRSWFIGIHPKEQELNRTGQRPPEVDAEQQSYIALRAFQENRFFVFVDNRQVESLDEEFLLQPDTKVSFLKLTPLVGG

pLDDT: mean 76.19, std 14.53, range [42.94, 93.56]

Foldseek 3Di:
DAKEKEFEAEPVRDTPDIDIDDDPDQKDFLLRVLLSVLVVLLVCVLVPPPDRPNPLPPCPVVVVVCVVVVHDDDRDDSVVSSVVSQVCLQVPQKWKDWPNHTDNDRRDMDGRDNHIYIYIYGDDPPPDD

Secondary structure (DSSP, 8-state):
-EEEEEEEE-TTS-EEEEEEEEESSSEEEHHHHHHHHHHHHHHHHHTT-TT---SSS---HHHHHHHHHTPPPPPPPHHHHHHHHHHHHHTTSEEEEETTEEE--TT-EEE--TT-EEEEEE-------

Radius of gyration: 15.38 Å; chains: 1; bounding box: 38×44×37 Å